Protein AF-T0ZNF2-F1 (afdb_monomer)

Radius of gyration: 26.42 Å; Cα contacts (8 Å, |Δi|>4): 71; chains: 1; bounding box: 61×26×72 Å

Secondary structure (DSSP, 8-state):
-HHHHHHHHHHHHHHHHHHHHIIIIIHHHHHHHHHHTT----HHHHHHHHHHHHHHHHHHHHHHHHHHHHHHHHHHHHSHHHHHHHHHHHHHSTTHHHHHHHHHHHHHHHHHHHHHHTT--HHHHHHHHHHT---HHHHHHHHHHHHHT-

InterPro domains:
  IPR003004 GspF/PilC family [PTHR30012] (2-150)
  IPR042094 Type II secretion system GspF domain superfamily [G3DSA:1.20.81.30] (91-150)

Solvent-accessible surface area (backbone atoms only — not comparable to full-atom values): 8140 Å² total; per-residue (Å²): 113,73,74,72,50,48,58,58,50,53,51,52,52,51,51,53,51,53,53,49,51,39,58,73,58,49,49,54,55,57,49,52,60,44,60,75,66,74,51,78,72,53,71,67,58,53,50,51,53,50,51,53,50,47,46,68,76,38,36,67,59,51,51,50,49,50,51,51,50,51,51,52,48,54,56,47,51,66,38,68,70,50,35,47,53,50,53,53,51,44,57,67,37,82,65,58,15,52,52,54,49,51,55,35,51,50,50,24,52,53,47,29,53,52,33,52,70,68,73,40,56,65,69,57,21,46,45,60,18,22,69,71,28,81,48,57,70,60,20,53,52,42,45,54,54,49,64,72,75,111

Mean predicted aligned error: 14.47 Å

Organism: NCBI:txid410659

Structure (mmCIF, N/CA/C/O backbone):
data_AF-T0ZNF2-F1
#
_entry.id   AF-T0ZNF2-F1
#
loop_
_atom_site.group_PDB
_atom_site.id
_atom_site.type_symbol
_atom_site.label_atom_id
_atom_site.label_alt_id
_atom_site.label_comp_id
_atom_site.label_asym_id
_atom_site.label_entity_id
_atom_site.label_seq_id
_atom_site.pdbx_PDB_ins_code
_atom_site.Cartn_x
_atom_site.Cartn_y
_atom_site.Cartn_z
_atom_site.occupancy
_atom_site.B_iso_or_equiv
_atom_site.auth_seq_id
_atom_site.auth_comp_id
_atom_site.auth_asym_id
_atom_site.auth_atom_id
_atom_site.pdbx_PDB_model_num
ATOM 1 N N . VAL A 1 1 ? 16.736 -1.030 15.440 1.00 55.75 1 VAL A N 1
ATOM 2 C CA . VAL A 1 1 ? 16.056 -0.750 14.146 1.00 55.75 1 VAL A CA 1
ATOM 3 C C . VAL A 1 1 ? 17.043 -0.307 13.065 1.00 55.75 1 VAL A C 1
ATOM 5 O O . VAL A 1 1 ? 17.055 -0.932 12.016 1.00 55.75 1 VAL A O 1
ATOM 8 N N . LEU A 1 2 ? 17.926 0.671 13.318 1.00 56.38 2 LEU A N 1
ATOM 9 C CA . LEU A 1 2 ? 18.949 1.116 12.347 1.00 56.38 2 LEU A CA 1
ATOM 10 C C . LEU A 1 2 ? 19.894 -0.008 11.864 1.00 56.38 2 LEU A C 1
ATOM 12 O O . LEU A 1 2 ? 20.144 -0.118 10.669 1.00 56.38 2 LEU A O 1
ATOM 16 N N . ALA A 1 3 ? 20.327 -0.914 12.751 1.00 60.25 3 ALA A N 1
ATOM 17 C CA . ALA A 1 3 ? 21.178 -2.053 12.375 1.00 60.25 3 ALA A CA 1
ATOM 18 C C . ALA A 1 3 ? 20.495 -3.072 11.433 1.00 60.25 3 ALA A C 1
ATOM 20 O O . ALA A 1 3 ? 21.166 -3.700 10.622 1.00 60.25 3 ALA A O 1
ATOM 21 N N . ALA A 1 4 ? 19.161 -3.201 11.483 1.00 69.19 4 ALA A N 1
ATOM 22 C CA . ALA A 1 4 ? 18.406 -4.109 10.609 1.00 69.19 4 ALA A CA 1
ATOM 23 C C . ALA A 1 4 ? 18.248 -3.564 9.177 1.00 69.19 4 ALA A C 1
ATOM 25 O O . ALA A 1 4 ? 18.013 -4.332 8.251 1.00 69.19 4 ALA A O 1
ATOM 26 N N . ILE A 1 5 ? 18.383 -2.246 8.996 1.00 80.31 5 ILE A N 1
ATOM 27 C CA . ILE A 1 5 ? 18.300 -1.570 7.693 1.00 80.31 5 ILE A CA 1
ATOM 28 C C . ILE A 1 5 ? 19.681 -1.503 7.015 1.00 80.31 5 ILE A C 1
ATOM 30 O O . ILE A 1 5 ? 19.766 -1.461 5.789 1.00 80.31 5 ILE A O 1
ATOM 34 N N . LEU A 1 6 ? 20.766 -1.569 7.794 1.00 81.69 6 LEU A N 1
ATOM 35 C CA . LEU A 1 6 ? 22.139 -1.509 7.292 1.00 81.69 6 LEU A CA 1
ATOM 36 C C . LEU A 1 6 ? 22.448 -2.638 6.291 1.00 81.69 6 LEU A C 1
ATOM 38 O O . LEU A 1 6 ? 22.933 -2.366 5.197 1.00 81.69 6 LEU A O 1
ATOM 42 N N . TYR A 1 7 ? 22.118 -3.889 6.635 1.00 82.38 7 TYR A N 1
ATOM 43 C CA . TYR A 1 7 ? 22.381 -5.049 5.773 1.00 82.38 7 TYR A CA 1
ATOM 44 C C . TYR A 1 7 ? 21.620 -4.977 4.429 1.00 82.38 7 TYR A C 1
ATOM 46 O O . TYR A 1 7 ? 22.268 -5.085 3.386 1.00 82.38 7 TYR A O 1
ATOM 54 N N . PRO A 1 8 ? 20.299 -4.692 4.399 1.00 84.38 8 PRO A N 1
ATOM 55 C CA . PRO A 1 8 ? 19.576 -4.443 3.153 1.00 84.38 8 PRO A CA 1
ATOM 56 C C . PRO A 1 8 ? 20.158 -3.308 2.307 1.00 84.38 8 PRO A C 1
ATOM 58 O O . PRO A 1 8 ? 20.276 -3.468 1.095 1.00 84.38 8 PRO A O 1
ATOM 61 N N . ILE A 1 9 ? 20.532 -2.171 2.907 1.00 86.81 9 ILE A N 1
ATOM 62 C CA . ILE A 1 9 ? 21.063 -1.024 2.154 1.00 86.81 9 ILE A CA 1
ATOM 63 C C . ILE A 1 9 ? 22.399 -1.376 1.508 1.00 86.81 9 ILE A C 1
ATOM 65 O O . ILE A 1 9 ? 22.557 -1.177 0.306 1.00 86.81 9 ILE A O 1
ATOM 69 N N . VAL A 1 10 ? 23.338 -1.933 2.276 1.00 88.62 10 VAL A N 1
ATOM 70 C CA . VAL A 1 10 ? 24.664 -2.298 1.758 1.00 88.62 10 VAL A CA 1
ATOM 71 C C . VAL A 1 10 ? 24.531 -3.324 0.637 1.00 88.62 10 VAL A C 1
ATOM 73 O O . VAL A 1 10 ? 25.108 -3.129 -0.429 1.00 88.62 10 VAL A O 1
ATOM 76 N N . LEU A 1 11 ? 23.711 -4.362 0.823 1.00 92.38 11 LEU A N 1
ATOM 77 C CA . LEU A 1 11 ? 23.472 -5.380 -0.201 1.00 92.38 11 LEU A CA 1
ATOM 78 C C . LEU A 1 11 ? 22.846 -4.782 -1.472 1.00 92.38 11 LEU A C 1
ATOM 80 O O . LEU A 1 11 ? 23.282 -5.089 -2.580 1.00 92.38 11 LEU A O 1
ATOM 84 N N . THR A 1 12 ? 21.851 -3.903 -1.319 1.00 83.62 12 THR A N 1
ATOM 85 C CA . THR A 1 12 ? 21.160 -3.262 -2.449 1.00 83.62 12 THR A CA 1
ATOM 86 C C . THR A 1 12 ? 22.110 -2.365 -3.236 1.00 83.62 12 THR A C 1
ATOM 88 O O . THR A 1 12 ? 22.144 -2.440 -4.463 1.00 83.62 12 THR A O 1
ATOM 91 N N . VAL A 1 13 ? 22.918 -1.558 -2.543 1.00 90.81 13 VAL A N 1
ATOM 92 C CA . VAL A 1 13 ? 23.933 -0.694 -3.160 1.00 90.81 13 VAL A CA 1
ATOM 93 C C . VAL A 1 13 ? 24.984 -1.534 -3.883 1.00 90.81 13 VAL A C 1
ATOM 95 O O . VAL A 1 13 ? 25.294 -1.257 -5.040 1.00 90.81 13 VAL A O 1
ATOM 98 N N . MET A 1 14 ? 25.478 -2.602 -3.252 1.00 93.31 14 MET A N 1
ATOM 99 C CA . MET A 1 14 ? 26.469 -3.497 -3.852 1.00 93.31 14 MET A CA 1
ATOM 100 C C . MET A 1 14 ? 25.925 -4.169 -5.119 1.00 93.31 14 MET A C 1
ATOM 102 O O . MET A 1 14 ? 26.600 -4.210 -6.146 1.00 93.31 14 MET A O 1
ATOM 106 N N . CYS A 1 15 ? 24.674 -4.636 -5.078 1.00 90.06 15 CYS A N 1
ATOM 107 C CA . CYS A 1 15 ? 23.994 -5.214 -6.231 1.00 90.06 15 CYS A CA 1
ATOM 108 C C . CYS A 1 15 ? 23.861 -4.192 -7.370 1.00 90.06 15 CYS A C 1
ATOM 110 O O . CYS A 1 15 ? 24.185 -4.501 -8.516 1.00 90.06 15 CYS A O 1
ATOM 112 N N . PHE A 1 16 ? 23.478 -2.951 -7.056 1.00 88.62 16 PHE A N 1
ATOM 113 C CA . PHE A 1 16 ? 23.378 -1.872 -8.040 1.00 88.62 16 PHE A CA 1
ATOM 114 C C . PHE A 1 16 ? 24.721 -1.569 -8.719 1.00 88.62 16 PHE A C 1
ATOM 116 O O . PHE A 1 16 ? 24.777 -1.409 -9.941 1.00 88.62 16 PHE A O 1
ATOM 123 N N . ILE A 1 17 ? 25.812 -1.529 -7.950 1.00 90.88 17 ILE A N 1
ATOM 124 C CA . ILE A 1 17 ? 27.169 -1.308 -8.471 1.00 90.88 17 ILE A CA 1
ATOM 125 C C . ILE A 1 17 ? 27.582 -2.452 -9.401 1.00 90.88 17 ILE A C 1
ATOM 127 O O . ILE A 1 17 ? 28.017 -2.204 -10.522 1.00 90.88 17 ILE A O 1
ATOM 131 N N . ILE A 1 18 ? 27.402 -3.705 -8.979 1.00 92.75 18 ILE A N 1
ATOM 132 C CA . ILE A 1 18 ? 27.807 -4.870 -9.776 1.00 92.75 18 ILE A CA 1
ATOM 133 C C . ILE A 1 18 ? 27.009 -4.936 -11.083 1.00 92.75 18 ILE A C 1
ATOM 135 O O . ILE A 1 18 ? 27.592 -5.094 -12.153 1.00 92.75 18 ILE A O 1
ATOM 139 N N . VAL A 1 19 ? 25.685 -4.770 -11.020 1.00 85.88 19 VAL A N 1
ATOM 140 C CA . VAL A 1 19 ? 24.812 -4.824 -12.204 1.00 85.88 19 VAL A CA 1
ATOM 141 C C . VAL A 1 19 ? 25.127 -3.688 -13.176 1.00 85.88 19 VAL A C 1
ATOM 143 O O . VAL A 1 19 ? 25.218 -3.921 -14.384 1.00 85.88 19 VAL A O 1
ATOM 146 N N . SER A 1 20 ? 25.332 -2.468 -12.670 1.00 82.06 20 SER A N 1
ATOM 147 C CA . SER A 1 20 ? 25.688 -1.324 -13.516 1.00 82.06 20 SER A CA 1
ATOM 148 C C . SER A 1 20 ? 27.061 -1.499 -14.169 1.00 82.06 20 SER A C 1
ATOM 150 O O . SER A 1 20 ? 27.173 -1.305 -15.378 1.00 82.06 20 SER A O 1
ATOM 152 N N . ALA A 1 21 ? 28.076 -1.961 -13.432 1.00 87.38 21 ALA A N 1
ATOM 153 C CA . ALA A 1 21 ? 29.392 -2.275 -13.990 1.00 87.38 21 ALA A CA 1
ATOM 154 C C . ALA A 1 21 ? 29.309 -3.349 -15.089 1.00 87.38 21 ALA A C 1
ATOM 156 O O . ALA A 1 21 ? 29.937 -3.226 -16.144 1.00 87.38 21 ALA A O 1
ATOM 157 N N . LEU A 1 22 ? 28.479 -4.375 -14.884 1.00 86.19 22 LEU A N 1
ATOM 158 C CA . LEU A 1 22 ? 28.263 -5.442 -15.858 1.00 86.19 22 LEU A CA 1
ATOM 159 C C . LEU A 1 22 ? 27.597 -4.900 -17.134 1.00 86.19 22 LEU A C 1
ATOM 161 O O . LEU A 1 22 ? 28.058 -5.189 -18.238 1.00 86.19 22 LEU A O 1
ATOM 165 N N . MET A 1 23 ? 26.582 -4.040 -17.010 1.00 79.19 23 MET A N 1
ATOM 166 C CA . MET A 1 23 ? 25.952 -3.402 -18.173 1.00 79.19 23 MET A CA 1
ATOM 167 C C . MET A 1 23 ? 26.878 -2.438 -18.921 1.00 79.19 23 MET A C 1
ATOM 169 O O . MET A 1 23 ? 26.850 -2.415 -20.148 1.00 79.19 23 MET A O 1
ATOM 173 N N . VAL A 1 24 ? 27.680 -1.638 -18.214 1.00 80.25 24 VAL A N 1
ATOM 174 C CA . VAL A 1 24 ? 28.504 -0.590 -18.840 1.00 80.25 24 VAL A CA 1
ATOM 175 C C . VAL A 1 24 ? 29.767 -1.161 -19.481 1.00 80.25 24 VAL A C 1
ATOM 177 O O . VAL A 1 24 ? 30.193 -0.651 -20.513 1.00 80.25 24 VAL A O 1
ATOM 180 N N . TRP A 1 25 ? 30.367 -2.214 -18.918 1.00 80.50 25 TRP A N 1
ATOM 181 C CA . TRP A 1 25 ? 31.650 -2.738 -19.407 1.00 80.50 25 TRP A CA 1
ATOM 182 C C . TRP A 1 25 ? 31.594 -4.147 -19.987 1.00 80.50 25 TRP A C 1
ATOM 184 O O . TRP A 1 25 ? 32.333 -4.434 -20.928 1.00 80.50 25 TRP A O 1
ATOM 194 N N . VAL A 1 26 ? 30.758 -5.041 -19.453 1.00 78.69 26 VAL A N 1
ATOM 195 C CA . VAL A 1 26 ? 30.763 -6.460 -19.856 1.00 78.69 26 VAL A CA 1
ATOM 196 C C . VAL A 1 26 ? 29.840 -6.696 -21.047 1.00 78.69 26 VAL A C 1
ATOM 198 O O . VAL A 1 26 ? 30.264 -7.266 -22.050 1.00 78.69 26 VAL A O 1
ATOM 201 N N . VAL A 1 27 ? 28.605 -6.197 -20.984 1.00 79.06 27 VAL A N 1
ATOM 202 C CA . VAL A 1 27 ? 27.630 -6.306 -22.080 1.00 79.06 27 VAL A CA 1
ATOM 203 C C . VAL A 1 27 ? 28.162 -5.769 -23.422 1.00 79.06 27 VAL A C 1
ATOM 205 O O . VAL A 1 27 ? 28.047 -6.500 -24.407 1.00 79.06 27 VAL A O 1
ATOM 208 N N . PRO A 1 28 ? 28.788 -4.576 -23.526 1.00 75.81 28 PRO A N 1
ATOM 209 C CA . PRO A 1 28 ? 29.278 -4.088 -24.818 1.00 75.81 28 PRO A CA 1
ATOM 210 C C . PRO A 1 28 ? 30.409 -4.940 -25.399 1.00 75.81 28 PRO A C 1
ATOM 212 O O . PRO A 1 28 ? 30.477 -5.098 -26.613 1.00 75.81 28 PRO A O 1
ATOM 215 N N . LYS A 1 29 ? 31.262 -5.543 -24.560 1.00 74.75 29 LYS A N 1
ATOM 216 C CA . LYS A 1 29 ? 32.311 -6.462 -25.031 1.00 74.75 29 LYS A CA 1
ATOM 217 C C . LYS A 1 29 ? 31.710 -7.713 -25.659 1.00 74.75 29 LYS A C 1
ATOM 219 O O . LYS A 1 29 ? 32.156 -8.140 -26.717 1.00 74.75 29 LYS A O 1
ATOM 224 N N . VAL A 1 30 ? 30.671 -8.266 -25.033 1.00 68.62 30 VAL A N 1
ATOM 225 C CA . VAL A 1 30 ? 29.936 -9.413 -25.578 1.00 68.62 30 VAL A CA 1
ATOM 226 C C . VAL A 1 30 ? 29.288 -9.035 -26.911 1.00 68.62 30 VAL A C 1
ATOM 228 O O . VAL A 1 30 ? 29.460 -9.749 -27.893 1.00 68.62 30 VAL A O 1
ATOM 231 N N . VAL A 1 31 ? 28.615 -7.882 -26.982 1.00 66.56 31 VAL A N 1
ATOM 232 C CA . VAL A 1 31 ? 27.989 -7.390 -28.222 1.00 66.56 31 VAL A CA 1
ATOM 233 C C . VAL A 1 31 ? 29.020 -7.167 -29.338 1.00 66.56 31 VAL A C 1
ATOM 235 O O . VAL A 1 31 ? 28.777 -7.602 -30.460 1.00 66.56 31 VAL A O 1
ATOM 238 N N . GLY A 1 32 ? 30.192 -6.595 -29.039 1.00 66.88 32 GLY A N 1
ATOM 239 C CA . GLY A 1 32 ? 31.257 -6.368 -30.026 1.00 66.88 32 GLY A CA 1
ATOM 240 C C . GLY A 1 32 ? 31.818 -7.656 -30.645 1.00 66.88 32 GLY A C 1
ATOM 241 O O . GLY A 1 32 ? 32.106 -7.692 -31.840 1.00 66.88 32 GLY A O 1
ATOM 242 N N . VAL A 1 33 ? 31.897 -8.748 -29.874 1.00 66.69 33 VAL A N 1
ATOM 243 C CA . VAL A 1 33 ? 32.285 -10.076 -30.395 1.00 66.69 33 VAL A CA 1
ATOM 244 C C . VAL A 1 33 ? 31.207 -10.655 -31.320 1.00 66.69 33 VAL A C 1
ATOM 246 O O . VAL A 1 33 ? 31.526 -11.327 -32.304 1.00 66.69 33 VAL A O 1
ATOM 249 N N . PHE A 1 34 ? 29.929 -10.378 -31.049 1.00 60.38 34 PHE A N 1
ATOM 250 C CA . PHE A 1 34 ? 28.831 -10.787 -31.927 1.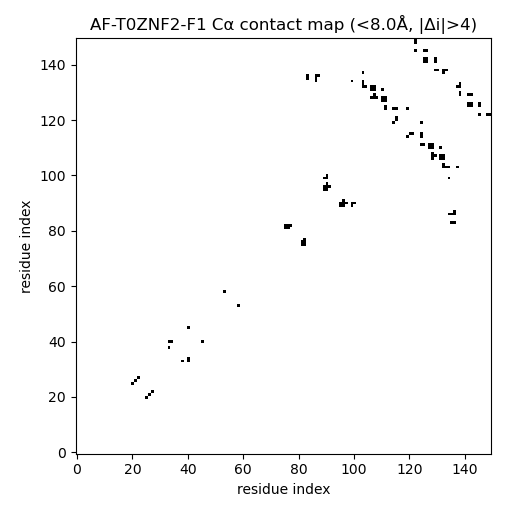00 60.38 34 PHE A CA 1
ATOM 251 C C . PHE A 1 34 ? 28.760 -9.952 -33.217 1.00 60.38 34 PHE A C 1
ATOM 253 O O . PHE A 1 34 ? 28.472 -10.514 -34.273 1.00 60.38 34 PHE A O 1
ATOM 260 N N . GLU A 1 35 ? 29.078 -8.654 -33.171 1.00 62.31 35 GLU A N 1
ATOM 261 C CA . GLU A 1 35 ? 29.131 -7.787 -34.362 1.00 62.31 35 GLU A CA 1
ATOM 262 C C . GLU A 1 35 ? 30.301 -8.134 -35.299 1.00 62.31 35 GLU A C 1
ATOM 264 O O . GLU A 1 35 ? 30.121 -8.171 -36.519 1.00 62.31 35 GLU A O 1
ATOM 269 N N . ALA A 1 36 ? 31.472 -8.480 -34.750 1.00 59.19 36 ALA A N 1
ATOM 270 C CA . ALA A 1 36 ? 32.658 -8.852 -35.530 1.00 59.19 36 ALA A CA 1
ATOM 271 C C . ALA A 1 36 ? 32.475 -10.130 -36.379 1.00 59.19 36 ALA A C 1
ATOM 273 O O . ALA A 1 36 ? 33.138 -10.293 -37.402 1.00 59.19 36 ALA A O 1
ATOM 274 N N . ASN A 1 37 ? 31.548 -11.019 -36.002 1.00 57.16 37 ASN A N 1
ATOM 275 C CA . ASN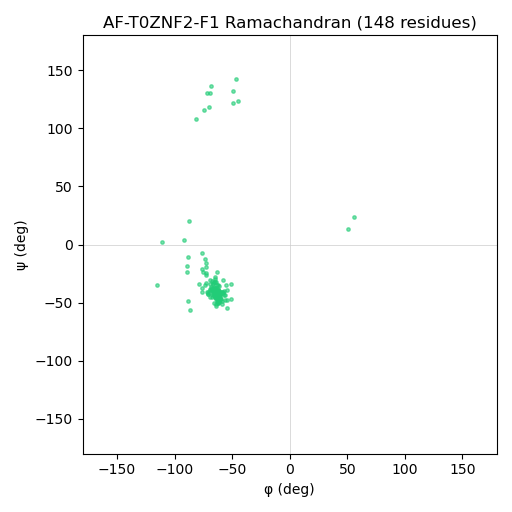 A 1 37 ? 31.315 -12.304 -36.672 1.00 57.16 37 ASN A CA 1
ATOM 276 C C . ASN A 1 37 ? 30.247 -12.268 -37.788 1.00 57.16 37 ASN A C 1
ATOM 278 O O . ASN A 1 37 ? 29.917 -13.319 -38.334 1.00 57.16 37 ASN A O 1
ATOM 282 N N . LYS A 1 38 ? 29.666 -11.101 -38.132 1.00 54.09 38 LYS A N 1
ATOM 283 C CA . LYS A 1 38 ? 28.563 -10.952 -39.122 1.00 54.09 38 LYS A CA 1
ATOM 284 C C . LYS A 1 38 ? 27.356 -11.891 -38.909 1.00 54.09 38 LYS A C 1
ATOM 286 O O . LYS A 1 38 ? 26.484 -11.993 -39.774 1.00 54.09 38 LYS A O 1
ATOM 291 N N . ALA A 1 39 ? 27.253 -12.548 -37.756 1.00 56.62 39 ALA A N 1
ATOM 292 C CA . ALA A 1 39 ? 26.058 -13.269 -37.361 1.00 56.62 39 ALA A CA 1
ATOM 293 C C . ALA A 1 39 ? 24.990 -12.229 -37.007 1.00 56.62 39 ALA A C 1
ATOM 295 O O . ALA A 1 39 ? 25.256 -11.283 -36.266 1.00 56.62 39 ALA A O 1
ATOM 296 N N . ARG A 1 40 ? 23.779 -12.371 -37.563 1.00 53.97 40 ARG A N 1
ATOM 297 C CA . ARG A 1 40 ? 22.641 -11.505 -37.216 1.00 53.97 40 ARG A CA 1
ATOM 298 C C . ARG A 1 40 ? 22.543 -11.444 -35.693 1.00 53.97 40 ARG A C 1
ATOM 300 O O . ARG A 1 40 ? 22.406 -12.494 -35.068 1.00 53.97 40 ARG A O 1
ATOM 307 N N . LEU A 1 41 ? 22.618 -10.238 -35.120 1.00 57.22 41 LEU A N 1
ATOM 308 C CA . LEU A 1 41 ? 22.419 -10.037 -33.684 1.00 57.22 41 LEU A CA 1
ATOM 309 C C . LEU A 1 41 ? 21.183 -10.841 -33.243 1.00 57.22 41 LEU A C 1
ATOM 311 O O . LEU A 1 41 ? 20.120 -10.660 -33.855 1.00 57.22 41 LEU A O 1
ATOM 315 N N . PRO A 1 42 ? 21.318 -11.745 -32.250 1.00 65.38 42 PRO A N 1
ATOM 316 C CA . PRO A 1 42 ? 20.209 -12.539 -31.744 1.00 65.38 42 PRO A CA 1
ATOM 317 C C . PRO A 1 42 ? 18.989 -11.656 -31.484 1.00 65.38 42 PRO A C 1
ATOM 319 O O . PRO A 1 42 ? 19.109 -10.525 -31.018 1.00 65.38 42 PRO A O 1
ATOM 322 N N . LEU A 1 43 ? 17.792 -12.163 -31.770 1.00 67.56 43 LEU A N 1
ATOM 323 C CA . LEU A 1 43 ? 16.542 -11.395 -31.673 1.00 67.56 43 LEU A CA 1
ATOM 324 C C . LEU A 1 43 ? 16.403 -10.685 -30.306 1.00 67.56 43 LEU A C 1
ATOM 326 O O . LEU A 1 43 ? 15.962 -9.541 -30.226 1.00 67.56 43 LEU A O 1
ATOM 330 N N . ILE A 1 44 ? 16.909 -11.330 -29.252 1.00 69.75 44 ILE A N 1
ATOM 331 C CA . ILE A 1 44 ? 16.964 -10.832 -27.875 1.00 69.75 44 ILE A CA 1
ATOM 332 C C . ILE A 1 44 ? 17.844 -9.573 -27.727 1.00 69.75 44 ILE A C 1
ATOM 334 O O . ILE A 1 44 ? 17.419 -8.629 -27.063 1.00 69.75 44 ILE A O 1
ATOM 338 N N . THR A 1 45 ? 19.025 -9.488 -28.356 1.00 70.50 45 THR A N 1
ATOM 339 C CA . THR A 1 45 ? 19.887 -8.287 -28.271 1.00 70.50 45 THR A CA 1
ATOM 340 C C . THR A 1 45 ? 19.330 -7.119 -29.079 1.00 70.50 45 THR A C 1
ATOM 342 O O . THR A 1 45 ? 19.435 -5.976 -28.638 1.00 70.50 45 THR A O 1
ATOM 345 N N . ARG A 1 46 ? 18.655 -7.375 -30.208 1.00 68.75 46 ARG A N 1
ATOM 346 C CA . ARG A 1 46 ? 17.960 -6.319 -30.966 1.00 68.75 46 ARG A CA 1
ATOM 347 C C . ARG A 1 46 ? 16.769 -5.749 -30.190 1.00 68.75 46 ARG A C 1
ATOM 349 O O . ARG A 1 46 ? 16.582 -4.534 -30.182 1.00 68.75 46 ARG A O 1
ATOM 356 N N . ILE A 1 47 ? 16.007 -6.605 -29.503 1.00 73.56 47 ILE A N 1
ATOM 357 C CA . ILE A 1 47 ? 14.948 -6.160 -28.588 1.00 73.56 47 ILE A CA 1
ATOM 358 C C . ILE A 1 47 ? 15.552 -5.320 -27.460 1.00 73.56 47 ILE A C 1
ATOM 360 O O . ILE A 1 47 ? 15.042 -4.236 -27.210 1.00 73.56 47 ILE A O 1
ATOM 364 N N . LEU A 1 48 ? 16.653 -5.765 -26.839 1.00 72.88 48 LEU A N 1
ATOM 365 C CA . LEU A 1 48 ? 17.312 -5.065 -25.728 1.00 72.88 48 LEU A CA 1
ATOM 366 C C . LEU A 1 48 ? 17.808 -3.658 -26.109 1.00 72.88 48 LEU A C 1
ATOM 368 O O . LEU A 1 48 ? 17.620 -2.703 -25.357 1.00 72.88 48 LEU A O 1
ATOM 372 N N . ILE A 1 49 ? 18.421 -3.510 -27.286 1.00 71.62 49 ILE A N 1
ATOM 373 C CA . ILE A 1 49 ? 18.862 -2.202 -27.797 1.00 71.62 49 ILE A CA 1
ATOM 374 C C . ILE A 1 49 ? 17.644 -1.326 -28.124 1.00 71.62 49 ILE A C 1
ATOM 376 O O . ILE A 1 49 ? 17.639 -0.139 -27.799 1.00 71.62 49 ILE A O 1
ATOM 380 N N . GLY A 1 50 ? 16.581 -1.915 -28.686 1.00 71.94 50 GLY A N 1
ATOM 381 C CA . GLY A 1 50 ? 15.309 -1.234 -28.929 1.00 71.94 50 GLY A CA 1
ATOM 382 C C . GLY A 1 50 ? 14.658 -0.706 -27.646 1.00 71.94 50 GLY A C 1
ATOM 383 O O . GLY A 1 50 ? 14.285 0.466 -27.585 1.00 71.94 50 GLY A O 1
ATOM 384 N N . THR A 1 51 ? 14.584 -1.516 -26.585 1.00 71.12 51 THR A N 1
ATOM 385 C CA . THR A 1 51 ? 14.071 -1.077 -25.278 1.00 71.12 51 THR A CA 1
ATOM 386 C C . THR A 1 51 ? 14.994 -0.072 -24.607 1.00 71.12 51 THR A C 1
ATOM 388 O O . THR A 1 51 ? 14.493 0.877 -24.011 1.00 71.12 51 THR A O 1
ATOM 391 N N . SER A 1 52 ? 16.318 -0.201 -24.735 1.00 66.50 52 SER A N 1
ATOM 392 C CA . SER A 1 52 ? 17.256 0.802 -24.216 1.00 66.50 52 SER A CA 1
ATOM 393 C C . SER A 1 52 ? 17.119 2.151 -24.932 1.00 66.50 52 SER A C 1
ATOM 395 O O . SER A 1 52 ? 17.229 3.194 -24.286 1.00 66.50 52 SER A O 1
ATOM 397 N N . GLY A 1 53 ? 16.875 2.151 -26.246 1.00 70.06 53 GLY A N 1
ATOM 398 C CA . GLY A 1 53 ? 16.586 3.358 -27.022 1.00 70.06 53 GLY A CA 1
ATOM 399 C C . GLY A 1 53 ? 15.252 3.987 -26.621 1.00 70.06 53 GLY A C 1
ATOM 400 O O . GLY A 1 53 ? 15.185 5.192 -26.383 1.00 70.06 53 GLY A O 1
ATOM 401 N N . PHE A 1 54 ? 14.215 3.163 -26.441 1.00 70.38 54 PHE A N 1
ATOM 402 C CA . PHE A 1 54 ? 12.906 3.602 -25.956 1.00 70.38 54 PHE A CA 1
ATOM 403 C C . PHE A 1 54 ? 12.981 4.190 -24.539 1.00 70.38 54 PHE A C 1
ATOM 405 O O . PHE A 1 54 ? 12.437 5.262 -24.295 1.00 70.38 54 PHE A O 1
ATOM 412 N N . LEU A 1 55 ? 13.712 3.556 -23.617 1.00 69.06 55 LEU A N 1
ATOM 413 C CA . LEU A 1 55 ? 13.926 4.080 -22.264 1.00 69.06 55 LEU A CA 1
ATOM 414 C C . LEU A 1 55 ? 14.752 5.370 -22.254 1.00 69.06 55 LEU A C 1
ATOM 416 O O . LEU A 1 55 ? 14.505 6.225 -21.413 1.00 69.06 55 LEU A O 1
ATOM 420 N N . ARG A 1 56 ? 15.716 5.554 -23.164 1.00 69.25 56 ARG A N 1
ATOM 421 C CA . ARG A 1 56 ? 16.449 6.828 -23.266 1.00 69.25 56 ARG A CA 1
ATOM 422 C C . ARG A 1 56 ? 15.586 7.951 -23.837 1.00 69.25 56 ARG A C 1
ATOM 424 O O . ARG A 1 56 ? 15.630 9.057 -23.312 1.00 69.25 56 ARG A O 1
ATOM 431 N N . ALA A 1 57 ? 14.795 7.672 -24.872 1.00 71.69 57 ALA A N 1
ATOM 432 C CA . ALA A 1 57 ? 13.957 8.677 -25.527 1.00 71.69 57 ALA A CA 1
ATOM 433 C C . ALA A 1 57 ? 12.701 9.031 -24.709 1.00 71.69 57 ALA A C 1
ATOM 435 O O . ALA A 1 57 ? 12.338 10.199 -24.585 1.00 71.69 57 ALA A O 1
ATOM 436 N N . TYR A 1 58 ? 12.054 8.029 -24.112 1.00 75.00 58 TYR A N 1
ATOM 437 C CA . TYR A 1 58 ? 10.787 8.175 -23.394 1.00 75.00 58 TYR A CA 1
ATOM 438 C C . TYR A 1 58 ? 10.917 7.977 -21.888 1.00 75.00 58 TYR A C 1
ATOM 440 O O . TYR A 1 58 ? 9.911 8.058 -21.198 1.00 75.00 58 TYR A O 1
ATOM 448 N N . GLY A 1 59 ? 12.111 7.749 -21.335 1.00 73.62 59 GLY A N 1
ATOM 449 C CA . GLY A 1 59 ? 12.289 7.521 -19.896 1.00 73.62 59 GLY A CA 1
ATOM 450 C C . GLY A 1 59 ? 11.745 8.665 -19.048 1.00 73.62 59 GLY A C 1
ATOM 451 O O . GLY A 1 59 ? 11.015 8.425 -18.092 1.00 73.62 59 GLY A O 1
ATOM 452 N N . ILE A 1 60 ? 12.009 9.910 -19.454 1.00 77.31 60 ILE A N 1
ATOM 453 C CA . ILE A 1 60 ? 11.469 11.105 -18.789 1.00 77.31 60 ILE A CA 1
ATOM 454 C C . ILE A 1 60 ? 9.941 11.154 -18.914 1.00 77.31 60 ILE A C 1
ATOM 456 O O . ILE A 1 60 ? 9.260 11.387 -17.921 1.00 77.31 60 ILE A O 1
ATOM 460 N N . TRP A 1 61 ? 9.391 10.867 -20.096 1.00 78.62 61 TRP A N 1
ATOM 461 C CA . TRP A 1 61 ? 7.944 10.827 -20.330 1.00 78.62 61 TRP A CA 1
ATOM 462 C C . TRP A 1 61 ? 7.248 9.699 -19.564 1.00 78.62 61 TRP A C 1
ATOM 464 O O . TRP A 1 61 ? 6.150 9.894 -19.054 1.00 78.62 61 TRP A O 1
ATOM 474 N N . LEU A 1 62 ? 7.890 8.541 -19.427 1.00 78.00 62 LEU A N 1
ATOM 475 C CA . LEU A 1 62 ? 7.390 7.387 -18.690 1.00 78.00 62 LEU A CA 1
ATOM 476 C C . LEU A 1 62 ? 7.418 7.655 -17.184 1.00 78.00 62 LEU A C 1
ATOM 478 O O . LEU A 1 62 ? 6.436 7.384 -16.498 1.00 78.00 62 LEU A O 1
ATOM 482 N N . VAL A 1 63 ? 8.492 8.266 -16.677 1.00 79.00 63 VAL A N 1
ATOM 483 C CA . VAL A 1 63 ? 8.562 8.743 -15.290 1.00 79.00 63 VAL A CA 1
ATOM 484 C C . VAL A 1 63 ? 7.487 9.802 -15.036 1.00 79.00 63 VAL A C 1
ATOM 486 O O . VAL A 1 63 ? 6.757 9.699 -14.051 1.00 79.00 63 VAL A O 1
ATOM 489 N N . LEU A 1 64 ? 7.318 10.772 -15.939 1.00 82.31 64 LEU A N 1
ATOM 490 C CA . LEU A 1 64 ? 6.283 11.802 -15.830 1.00 82.31 64 LEU A CA 1
ATOM 491 C C . LEU A 1 64 ? 4.874 11.187 -15.848 1.00 82.31 64 LEU A C 1
ATOM 493 O O . LEU A 1 64 ? 4.041 11.540 -15.016 1.00 82.31 64 LEU A O 1
ATOM 497 N N . ALA A 1 65 ? 4.618 10.221 -16.733 1.00 84.06 65 ALA A N 1
ATOM 498 C CA . ALA A 1 65 ? 3.348 9.506 -16.818 1.00 84.06 65 ALA A CA 1
ATOM 499 C C . ALA A 1 65 ? 3.056 8.700 -15.544 1.00 84.06 65 ALA A C 1
ATOM 501 O O . ALA A 1 65 ? 1.935 8.745 -15.039 1.00 84.06 65 ALA A O 1
ATOM 502 N N . VAL A 1 66 ? 4.059 8.023 -14.974 1.00 84.00 66 VAL A N 1
ATOM 503 C CA . VAL A 1 66 ? 3.927 7.321 -13.688 1.00 84.00 66 VAL A CA 1
ATOM 504 C C . VAL A 1 66 ? 3.637 8.308 -12.559 1.00 84.00 66 VAL A C 1
ATOM 506 O O . VAL A 1 66 ? 2.732 8.064 -11.763 1.00 84.00 66 VAL A O 1
ATOM 509 N N . ILE A 1 67 ? 4.336 9.444 -12.496 1.00 84.19 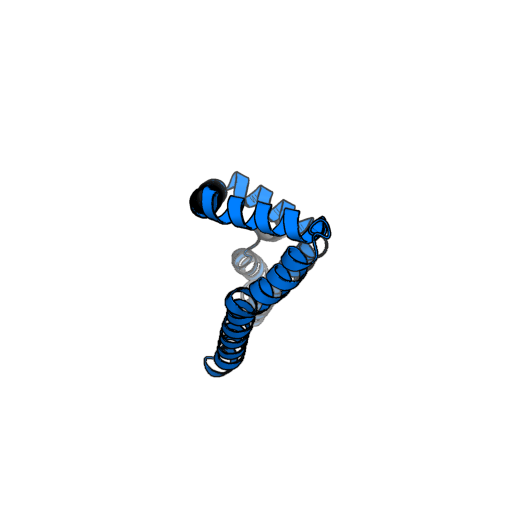67 ILE A N 1
ATOM 510 C CA . ILE A 1 67 ? 4.083 10.481 -11.484 1.00 84.19 67 ILE A CA 1
ATOM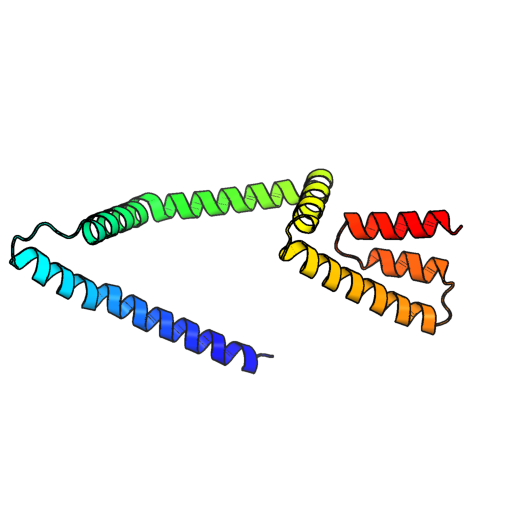 511 C C . ILE A 1 67 ? 2.651 11.014 -11.614 1.00 84.19 67 ILE A C 1
ATOM 513 O O . ILE A 1 67 ? 1.925 11.064 -10.620 1.00 84.19 67 ILE A O 1
ATOM 517 N N . ILE A 1 68 ? 2.213 11.353 -12.827 1.00 86.50 68 ILE A N 1
ATOM 518 C CA . ILE A 1 68 ? 0.855 11.837 -13.102 1.00 86.50 68 ILE A CA 1
ATOM 519 C C . ILE A 1 68 ? -0.180 10.780 -12.701 1.00 86.50 68 ILE A C 1
ATOM 521 O O . ILE A 1 68 ? -1.135 11.105 -11.992 1.00 86.50 68 ILE A O 1
ATOM 525 N N . ALA A 1 69 ? 0.032 9.514 -13.069 1.00 82.56 69 ALA A N 1
ATOM 526 C CA . ALA A 1 69 ? -0.840 8.407 -12.695 1.00 82.56 69 ALA A CA 1
ATOM 527 C C . ALA A 1 69 ? -0.922 8.237 -11.172 1.00 82.56 69 ALA A C 1
ATOM 529 O O . ALA A 1 69 ? -2.017 8.104 -10.632 1.00 82.56 69 ALA A O 1
ATOM 530 N N . VAL A 1 70 ? 0.204 8.319 -10.455 1.00 82.38 70 VAL A N 1
ATOM 531 C CA . VAL A 1 70 ? 0.238 8.241 -8.986 1.00 82.38 70 VAL A CA 1
ATOM 532 C C . VAL A 1 70 ? -0.471 9.436 -8.349 1.00 82.38 70 VAL A C 1
ATOM 534 O O . VAL A 1 70 ? -1.198 9.256 -7.372 1.00 82.38 70 VAL A O 1
ATOM 537 N N . VAL A 1 71 ? -0.314 10.651 -8.878 1.00 83.81 71 VAL A N 1
ATOM 538 C CA . VAL A 1 71 ? -0.993 11.852 -8.363 1.00 83.81 71 VAL A CA 1
ATOM 539 C C . VAL A 1 71 ? -2.501 11.774 -8.602 1.00 83.81 71 VAL A C 1
ATOM 541 O O . VAL A 1 71 ? -3.270 12.026 -7.674 1.00 83.81 71 VAL A O 1
ATOM 544 N N . LEU A 1 72 ? -2.938 11.380 -9.800 1.00 83.00 72 LEU A N 1
ATOM 545 C CA . LEU A 1 72 ? -4.349 11.143 -10.122 1.00 83.00 72 LEU A CA 1
ATOM 546 C C . LEU A 1 72 ? -4.938 10.035 -9.256 1.00 83.00 72 LEU A C 1
ATOM 548 O O . LEU A 1 72 ? -6.017 10.211 -8.694 1.00 83.00 72 LEU A O 1
ATOM 552 N N . TRP A 1 73 ? -4.208 8.934 -9.079 1.00 77.00 73 TRP A N 1
ATOM 553 C CA . TRP A 1 73 ? -4.592 7.840 -8.196 1.00 77.00 73 TRP A CA 1
ATOM 554 C C . TRP A 1 73 ? -4.756 8.334 -6.759 1.00 77.00 73 TRP A C 1
ATOM 556 O O . TRP A 1 73 ? -5.818 8.169 -6.167 1.00 77.00 73 TRP A O 1
ATOM 566 N N . ARG A 1 74 ? -3.762 9.043 -6.211 1.00 76.81 74 ARG A N 1
ATOM 567 C CA . ARG A 1 74 ? -3.830 9.631 -4.864 1.00 76.81 74 ARG A CA 1
ATOM 568 C C . ARG A 1 74 ? -4.982 10.620 -4.715 1.00 76.81 74 ARG A C 1
ATOM 570 O O . ARG A 1 74 ? -5.657 10.599 -3.689 1.00 76.81 74 ARG A O 1
ATOM 577 N N . ARG A 1 75 ? -5.238 11.464 -5.720 1.00 79.00 75 ARG A N 1
ATOM 578 C CA . ARG A 1 75 ? -6.392 12.377 -5.732 1.00 79.00 75 ARG A CA 1
ATOM 579 C C . ARG A 1 75 ? -7.705 11.605 -5.745 1.00 79.00 75 ARG A C 1
ATOM 581 O O . ARG A 1 75 ? -8.604 11.946 -4.989 1.00 79.00 75 ARG A O 1
ATOM 588 N N . ARG A 1 76 ? -7.799 10.530 -6.525 1.00 72.06 76 ARG A N 1
ATOM 589 C CA . ARG A 1 76 ? -8.987 9.675 -6.561 1.00 72.06 76 ARG A CA 1
ATOM 590 C C . ARG A 1 76 ? -9.183 8.922 -5.247 1.00 72.06 76 ARG A C 1
ATOM 592 O O . ARG A 1 76 ? -10.314 8.752 -4.831 1.00 72.06 76 ARG A O 1
ATOM 599 N N . LEU A 1 77 ? -8.113 8.568 -4.534 1.00 69.31 77 LEU A N 1
ATOM 600 C CA . LEU A 1 77 ? -8.188 7.977 -3.190 1.00 69.31 77 LEU A CA 1
ATOM 601 C C . LEU A 1 77 ? -8.561 8.975 -2.079 1.00 69.31 77 LEU A C 1
ATOM 603 O O . LEU A 1 77 ? -8.878 8.533 -0.972 1.00 69.31 77 LEU A O 1
ATOM 607 N N . ARG A 1 78 ? -8.544 10.292 -2.339 1.00 72.50 78 ARG A N 1
ATOM 608 C CA . ARG A 1 78 ? -9.107 11.288 -1.408 1.00 72.50 78 ARG A CA 1
ATOM 609 C C . ARG A 1 78 ? -10.632 11.267 -1.395 1.00 72.50 78 ARG A C 1
ATOM 611 O O . ARG A 1 78 ? -11.213 11.643 -0.384 1.00 72.50 78 ARG A O 1
ATOM 618 N N . ASP A 1 79 ? -11.264 10.811 -2.474 1.00 79.81 79 ASP A N 1
ATOM 619 C CA . ASP A 1 79 ? -12.710 10.636 -2.509 1.00 79.81 79 ASP A CA 1
ATOM 620 C C . ASP A 1 79 ? -13.106 9.446 -1.605 1.00 79.81 79 ASP A C 1
ATOM 622 O O . ASP A 1 79 ? -12.670 8.307 -1.846 1.00 79.81 79 ASP A O 1
ATOM 626 N N . PRO A 1 80 ? -13.915 9.670 -0.550 1.00 71.44 80 PRO A N 1
ATOM 627 C CA . PRO A 1 80 ? -14.334 8.615 0.367 1.00 71.44 80 PRO A CA 1
ATOM 628 C C . PRO A 1 80 ? -15.070 7.468 -0.343 1.00 71.44 80 PRO A C 1
ATOM 630 O O . PRO A 1 80 ? -14.936 6.314 0.076 1.00 71.44 80 PRO A O 1
ATOM 633 N N . GLY A 1 81 ? -15.785 7.735 -1.443 1.00 74.69 81 GLY A N 1
ATOM 634 C CA . GLY A 1 81 ? -16.468 6.705 -2.229 1.00 74.69 81 GLY A CA 1
ATOM 635 C C . GLY A 1 81 ? -15.492 5.789 -2.973 1.00 74.69 81 GLY A C 1
ATOM 636 O O . GLY A 1 81 ? -15.604 4.558 -2.922 1.00 74.69 81 GLY A O 1
ATOM 637 N N . ALA A 1 82 ? -14.480 6.374 -3.614 1.00 73.94 82 ALA A N 1
ATOM 638 C CA . ALA A 1 82 ? -13.435 5.631 -4.313 1.00 73.94 82 ALA A CA 1
ATOM 639 C C . ALA A 1 82 ? -12.539 4.848 -3.341 1.00 73.94 82 ALA A C 1
ATOM 641 O O . ALA A 1 82 ? -12.212 3.688 -3.602 1.00 73.94 82 ALA A O 1
ATOM 642 N N . ARG A 1 83 ? -12.215 5.426 -2.176 1.00 76.38 83 ARG A N 1
ATOM 643 C CA . ARG A 1 83 ? -11.452 4.745 -1.121 1.00 76.38 83 ARG A CA 1
ATOM 644 C C . ARG A 1 83 ? -12.182 3.507 -0.592 1.00 76.38 83 ARG A C 1
ATOM 646 O O . ARG A 1 83 ? -11.563 2.452 -0.459 1.00 76.38 83 ARG A O 1
ATOM 653 N N . ARG A 1 84 ? -13.500 3.581 -0.364 1.00 79.06 84 ARG A N 1
ATOM 654 C CA . ARG A 1 84 ? -14.312 2.411 0.035 1.00 79.06 84 ARG A CA 1
ATOM 655 C C . ARG A 1 84 ? -14.303 1.311 -1.030 1.00 79.06 84 ARG A C 1
ATOM 657 O O . ARG A 1 84 ? -14.141 0.137 -0.698 1.00 79.06 84 ARG A O 1
ATOM 664 N N . ARG A 1 85 ? -14.451 1.667 -2.314 1.00 79.44 85 ARG A N 1
ATOM 665 C CA . ARG A 1 85 ? -14.380 0.700 -3.429 1.00 79.44 85 ARG A CA 1
ATOM 666 C C . ARG A 1 85 ? -13.004 0.040 -3.520 1.00 79.44 85 ARG A C 1
ATOM 668 O O . ARG A 1 85 ? -12.939 -1.178 -3.645 1.00 79.44 85 ARG A O 1
ATOM 675 N N . PHE A 1 86 ? -11.932 0.814 -3.371 1.00 79.94 86 PHE A N 1
ATOM 676 C CA . PHE A 1 86 ? -10.562 0.304 -3.374 1.00 79.94 86 PHE A CA 1
ATOM 677 C C . PHE A 1 86 ? -10.299 -0.676 -2.223 1.00 79.94 86 PHE A C 1
ATOM 679 O O . PHE A 1 86 ? -9.801 -1.774 -2.453 1.00 79.94 86 PHE A O 1
ATOM 686 N N . HIS A 1 87 ? -10.705 -0.333 -0.996 1.00 81.75 87 HIS A N 1
ATOM 687 C CA . HIS A 1 87 ? -10.577 -1.230 0.159 1.00 81.75 87 HIS A CA 1
ATOM 688 C C . HIS A 1 87 ? -11.375 -2.534 -0.020 1.00 81.75 87 HIS A C 1
ATOM 690 O O . HIS A 1 87 ? -10.918 -3.602 0.381 1.00 81.75 87 HIS A O 1
ATOM 696 N N . ARG A 1 88 ? -12.549 -2.474 -0.656 1.00 83.19 88 ARG A N 1
ATOM 697 C CA . ARG A 1 88 ? -13.350 -3.664 -0.978 1.00 83.19 88 ARG A CA 1
ATOM 698 C C . ARG A 1 88 ? -12.704 -4.535 -2.058 1.00 83.19 88 ARG A C 1
ATOM 700 O O . ARG A 1 88 ? -12.730 -5.755 -1.927 1.00 83.19 88 ARG A O 1
ATOM 707 N N . LEU A 1 89 ? -12.092 -3.927 -3.075 1.00 82.38 89 LEU A N 1
ATOM 708 C CA . LEU A 1 89 ? -11.286 -4.624 -4.085 1.00 82.38 89 LEU A CA 1
ATOM 709 C C . LEU A 1 89 ? -10.087 -5.334 -3.447 1.00 82.38 89 LEU A C 1
ATOM 711 O O . LEU A 1 89 ? -9.891 -6.523 -3.665 1.00 82.38 89 LEU A O 1
ATOM 715 N N . LEU A 1 90 ? -9.347 -4.642 -2.578 1.00 82.06 90 LEU A N 1
ATOM 716 C CA . LEU A 1 90 ? -8.233 -5.210 -1.809 1.00 82.06 90 LEU A CA 1
ATOM 717 C C . LEU A 1 90 ? -8.633 -6.458 -1.010 1.00 82.06 90 LEU A C 1
ATOM 719 O O . LEU A 1 90 ? -7.867 -7.416 -0.946 1.00 82.06 90 LEU A O 1
ATOM 723 N N . LEU A 1 91 ? -9.836 -6.464 -0.431 1.00 81.38 91 LEU A N 1
ATOM 724 C CA . LEU A 1 91 ? -10.372 -7.596 0.331 1.00 81.38 91 LEU A CA 1
ATOM 725 C C . LEU A 1 91 ? -10.793 -8.798 -0.531 1.00 81.38 91 LEU A C 1
ATOM 727 O O . LEU A 1 91 ? -10.976 -9.879 0.037 1.00 81.38 91 LEU A O 1
ATOM 731 N N . HIS A 1 92 ? -10.957 -8.617 -1.847 1.00 82.81 92 HIS A N 1
ATOM 732 C CA . HIS A 1 92 ? -11.251 -9.687 -2.810 1.00 82.81 92 HIS A CA 1
ATOM 733 C C . HIS A 1 92 ? -9.989 -10.331 -3.393 1.00 82.81 92 HIS A C 1
ATOM 735 O O . HIS A 1 92 ? -10.062 -11.444 -3.907 1.00 82.81 92 HIS A O 1
ATOM 741 N N . LEU A 1 93 ? -8.826 -9.676 -3.308 1.00 85.69 93 LEU A N 1
ATOM 742 C CA . LEU A 1 93 ? -7.580 -10.294 -3.754 1.00 85.69 93 LEU A CA 1
ATOM 743 C C . LEU A 1 93 ? -7.196 -11.444 -2.801 1.00 85.69 93 LEU A C 1
ATOM 745 O O . LEU A 1 93 ? -7.125 -11.225 -1.591 1.00 85.69 93 LEU A O 1
ATOM 749 N N . PRO A 1 94 ? -6.881 -12.650 -3.307 1.00 75.44 94 PRO A N 1
ATOM 750 C CA . PRO A 1 94 ? -6.713 -13.845 -2.473 1.00 75.44 94 PRO A CA 1
ATOM 751 C C . PRO A 1 94 ? -5.506 -13.773 -1.528 1.00 75.44 94 PRO A C 1
ATOM 753 O O . PRO A 1 94 ? -5.564 -14.292 -0.413 1.00 75.44 94 PRO A O 1
ATOM 756 N N . LEU A 1 95 ? -4.423 -13.106 -1.942 1.00 83.88 95 LEU A N 1
ATOM 757 C CA . LEU A 1 95 ? -3.234 -12.915 -1.107 1.00 83.88 95 LEU A CA 1
ATOM 758 C C . LEU A 1 95 ? -3.384 -11.675 -0.214 1.00 83.88 95 LEU A C 1
ATOM 760 O O . LEU A 1 95 ? -3.330 -11.758 1.012 1.00 83.88 95 LEU A O 1
ATOM 764 N N . VAL A 1 96 ? -3.637 -10.519 -0.833 1.00 84.12 96 VAL A N 1
ATOM 765 C CA . VAL A 1 96 ? -3.675 -9.223 -0.139 1.00 84.12 96 VAL A CA 1
ATOM 766 C C . VAL A 1 96 ? -4.854 -9.140 0.828 1.00 84.12 96 VAL A C 1
ATOM 768 O O . VAL A 1 96 ? -4.703 -8.638 1.938 1.00 84.12 96 VAL A O 1
ATOM 771 N N . GLY A 1 97 ? -6.007 -9.703 0.465 1.00 85.19 97 GLY A N 1
ATOM 772 C CA . GLY A 1 97 ? -7.193 -9.732 1.311 1.00 85.19 97 GLY A CA 1
ATOM 773 C C . GLY A 1 97 ? -6.972 -10.499 2.613 1.00 85.19 97 GLY A C 1
ATOM 774 O O . GLY A 1 97 ? -7.420 -10.034 3.660 1.00 85.19 97 GLY A O 1
ATOM 775 N N . LYS A 1 98 ? -6.228 -11.616 2.591 1.00 86.00 98 LYS A N 1
ATOM 776 C CA . LYS A 1 98 ? -5.873 -12.363 3.812 1.00 86.00 98 LYS A CA 1
ATOM 777 C C . LYS A 1 98 ? -4.988 -11.533 4.740 1.00 86.00 98 LYS A C 1
ATOM 779 O O . LYS A 1 98 ? -5.289 -11.440 5.928 1.00 86.00 98 LYS A O 1
ATOM 784 N N . LEU A 1 99 ? -3.961 -10.873 4.199 1.00 87.38 99 LEU A N 1
ATOM 785 C CA . LEU A 1 99 ? -3.100 -9.976 4.978 1.00 87.38 99 LEU A CA 1
ATOM 786 C C . LEU A 1 99 ? -3.890 -8.803 5.572 1.00 87.38 99 LEU A C 1
ATOM 788 O O . LEU A 1 99 ? -3.785 -8.532 6.765 1.00 87.38 99 LEU A O 1
ATOM 792 N N . VAL A 1 100 ? -4.708 -8.125 4.763 1.00 88.62 100 VAL A N 1
ATOM 793 C CA . VAL A 1 100 ? -5.499 -6.969 5.211 1.00 88.62 100 VAL A CA 1
ATOM 794 C C . VAL A 1 100 ? -6.478 -7.373 6.312 1.00 88.62 100 VAL A C 1
ATOM 796 O O . VAL A 1 100 ? -6.576 -6.659 7.312 1.00 88.62 100 VAL A O 1
ATOM 799 N N . ARG A 1 101 ? -7.167 -8.513 6.170 1.00 88.62 101 ARG A N 1
ATOM 800 C CA . ARG A 1 101 ? -8.057 -9.039 7.215 1.00 88.62 101 ARG A CA 1
ATOM 801 C C . ARG A 1 101 ? -7.275 -9.368 8.482 1.00 88.62 101 ARG A C 1
ATOM 803 O O . ARG A 1 101 ? -7.623 -8.848 9.532 1.00 88.62 101 ARG A O 1
ATOM 810 N N . GLY A 1 102 ? -6.182 -10.124 8.374 1.00 89.69 102 GLY A N 1
ATOM 811 C CA . GLY A 1 102 ? -5.346 -10.497 9.518 1.00 89.69 102 GLY A CA 1
ATOM 812 C C . GLY A 1 102 ? -4.837 -9.289 10.308 1.00 89.69 102 GLY A C 1
ATOM 813 O O . GLY A 1 102 ? -5.013 -9.230 11.522 1.00 89.69 102 GLY A O 1
ATOM 814 N N . PHE A 1 103 ? -4.293 -8.274 9.630 1.00 91.06 103 PHE A N 1
ATOM 815 C CA . PHE A 1 103 ? -3.809 -7.055 10.288 1.00 91.06 103 PHE A CA 1
ATOM 816 C C . PHE A 1 103 ? -4.919 -6.259 10.981 1.00 91.06 103 PHE A C 1
ATOM 818 O O . PHE A 1 103 ? -4.718 -5.763 12.091 1.00 91.06 103 PHE A O 1
ATOM 825 N N . ASN A 1 104 ? -6.078 -6.104 10.335 1.00 91.94 104 ASN A N 1
ATOM 826 C CA . ASN A 1 104 ? -7.188 -5.347 10.913 1.00 91.94 104 ASN A CA 1
ATOM 827 C C . ASN A 1 104 ? -7.845 -6.105 12.071 1.00 91.94 104 ASN A C 1
ATOM 829 O O . ASN A 1 104 ? -8.103 -5.498 13.105 1.00 91.94 104 ASN A O 1
ATOM 833 N N . THR A 1 105 ? -8.033 -7.420 11.947 1.00 91.62 105 THR A N 1
ATOM 834 C CA . THR A 1 105 ? -8.535 -8.275 13.030 1.00 91.62 105 THR A CA 1
ATOM 835 C C . THR A 1 105 ? -7.578 -8.285 14.219 1.00 91.62 105 THR A C 1
ATOM 837 O O . THR A 1 105 ? -8.032 -8.170 15.353 1.00 91.62 105 THR A O 1
ATOM 840 N N . ALA A 1 106 ? -6.262 -8.344 13.994 1.00 92.69 106 ALA A N 1
ATOM 841 C CA . ALA A 1 106 ? -5.278 -8.277 15.073 1.00 92.69 106 ALA A CA 1
ATOM 842 C C . ALA A 1 106 ? -5.329 -6.934 15.821 1.00 92.69 106 ALA A C 1
ATOM 844 O O . ALA A 1 106 ? -5.308 -6.921 17.050 1.00 92.69 106 ALA A O 1
ATOM 845 N N . ARG A 1 107 ? -5.441 -5.802 15.104 1.00 91.44 107 ARG A N 1
ATOM 846 C CA . ARG A 1 107 ? -5.617 -4.481 15.739 1.00 91.44 107 ARG A CA 1
ATOM 847 C C . ARG A 1 107 ? -6.910 -4.399 16.536 1.00 91.44 107 ARG A C 1
ATOM 849 O O . ARG A 1 107 ? -6.861 -4.008 17.695 1.00 91.44 107 ARG A O 1
ATOM 856 N N . PHE A 1 108 ? -8.025 -4.791 15.922 1.00 93.62 108 PHE A N 1
ATOM 857 C CA . PHE A 1 108 ? -9.334 -4.812 16.568 1.00 93.62 108 PHE A CA 1
ATOM 858 C C . PHE A 1 108 ? -9.292 -5.631 17.860 1.00 93.62 108 PHE A C 1
ATOM 860 O O . PHE A 1 108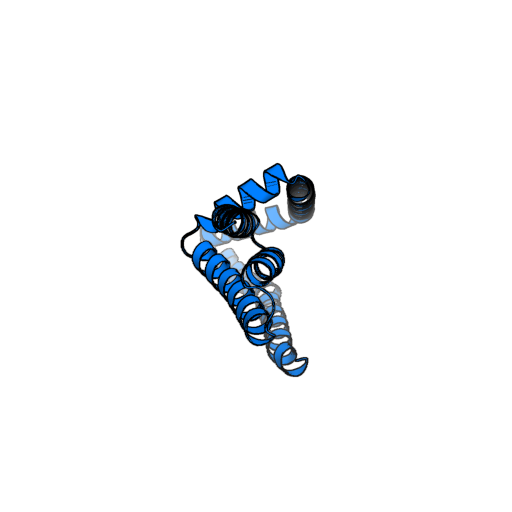 ? -9.585 -5.111 18.928 1.00 93.62 108 PHE A O 1
ATOM 867 N N . THR A 1 109 ? -8.847 -6.887 17.772 1.00 93.56 109 THR A N 1
ATOM 868 C CA . THR A 1 109 ? -8.838 -7.826 18.903 1.00 93.56 109 THR A CA 1
ATOM 869 C C . THR A 1 109 ? -7.927 -7.338 20.021 1.00 93.56 109 THR A C 1
ATOM 871 O O . THR A 1 109 ? -8.282 -7.434 21.190 1.00 93.56 109 THR A O 1
ATOM 874 N N . ARG A 1 110 ? -6.766 -6.764 19.680 1.00 93.81 110 ARG A N 1
ATOM 875 C CA . ARG A 1 110 ? -5.845 -6.196 20.667 1.00 93.81 110 ARG A CA 1
ATOM 876 C C . ARG A 1 110 ? -6.484 -5.040 21.434 1.00 93.81 110 ARG A C 1
ATOM 878 O O . ARG A 1 110 ? -6.431 -5.039 22.659 1.00 93.81 110 ARG A O 1
ATOM 885 N N . THR A 1 111 ? -7.080 -4.076 20.736 1.00 93.38 111 THR A N 1
ATOM 886 C CA . THR A 1 111 ? -7.747 -2.938 21.386 1.00 93.38 111 THR A CA 1
ATOM 887 C C . THR A 1 111 ? -8.961 -3.393 22.191 1.00 93.38 111 THR A C 1
ATOM 889 O O . THR A 1 111 ? -9.116 -2.978 23.336 1.00 93.38 111 THR A O 1
ATOM 892 N N . PHE A 1 112 ? -9.753 -4.319 21.650 1.00 92.81 112 PHE A N 1
ATOM 893 C CA . PHE A 1 112 ? -10.923 -4.869 22.326 1.00 92.81 112 PHE A CA 1
ATOM 894 C C . PHE A 1 112 ? -10.546 -5.610 23.606 1.00 92.81 112 PHE A C 1
ATOM 896 O O . PHE A 1 112 ? -11.149 -5.376 24.647 1.00 92.81 112 PHE A O 1
ATOM 903 N N . SER A 1 113 ? -9.498 -6.436 23.562 1.00 92.75 113 SER A N 1
ATOM 904 C CA . SER A 1 113 ? -8.990 -7.148 24.735 1.00 92.75 113 SER A CA 1
ATOM 905 C C . SER A 1 113 ? -8.516 -6.191 25.827 1.00 92.75 113 SER A C 1
ATOM 907 O O . SER A 1 113 ? -8.780 -6.447 26.997 1.00 92.75 113 SER A O 1
ATOM 909 N N . ILE A 1 114 ? -7.843 -5.094 25.463 1.00 93.69 114 ILE A N 1
ATOM 910 C CA . ILE A 1 114 ? -7.397 -4.083 26.430 1.00 93.69 114 ILE A CA 1
ATOM 911 C C . ILE A 1 114 ? -8.614 -3.423 27.085 1.00 93.69 114 ILE A C 1
ATOM 913 O O . ILE A 1 114 ? -8.733 -3.451 28.306 1.00 93.69 114 ILE A O 1
ATOM 917 N N . LEU A 1 115 ? -9.554 -2.902 26.295 1.00 92.75 115 LEU A N 1
ATOM 918 C CA . LEU A 1 115 ? -10.724 -2.186 26.819 1.00 92.75 115 LEU A CA 1
ATOM 919 C C . LEU A 1 115 ? -11.642 -3.093 27.643 1.00 92.75 115 LEU A C 1
ATOM 921 O O . LEU A 1 115 ? -12.069 -2.713 28.731 1.00 92.75 115 LEU A O 1
ATOM 925 N N . SER A 1 116 ? -11.877 -4.316 27.167 1.00 91.31 116 SER A N 1
ATOM 926 C CA . SER A 1 116 ? -12.664 -5.314 27.889 1.00 91.31 116 SER A CA 1
ATOM 927 C C . SER A 1 116 ? -12.002 -5.724 29.208 1.00 91.31 116 SER A C 1
ATOM 929 O O . SER A 1 116 ? -12.713 -6.020 30.162 1.00 91.31 116 SER A O 1
ATOM 931 N N . SER A 1 117 ? -10.664 -5.727 29.292 1.00 91.38 117 SER A N 1
ATOM 932 C CA . SER A 1 117 ? -9.945 -5.984 30.550 1.00 91.38 117 SER A CA 1
ATOM 933 C C . SER A 1 117 ? -9.973 -4.799 31.521 1.00 91.38 117 SER A C 1
ATOM 935 O O . SER A 1 117 ? -9.858 -4.990 32.726 1.00 91.38 117 SER A O 1
ATOM 937 N N . SER A 1 118 ? -10.163 -3.576 31.017 1.00 92.25 118 SER A N 1
ATOM 938 C CA . SER A 1 118 ? -10.240 -2.345 31.816 1.00 92.25 118 SER A CA 1
ATOM 939 C C . SER A 1 118 ? -11.656 -2.030 32.318 1.00 92.25 118 SER A C 1
ATOM 941 O O . SER A 1 118 ? -11.936 -0.881 32.648 1.00 92.25 118 SER A O 1
ATOM 943 N N . ALA A 1 119 ? -12.550 -3.026 32.357 1.00 87.88 119 ALA A N 1
ATOM 944 C CA . ALA A 1 119 ? -13.947 -2.893 32.785 1.00 87.88 119 ALA A CA 1
ATOM 945 C C . ALA A 1 119 ? -14.759 -1.822 32.020 1.00 87.88 119 ALA A C 1
ATOM 947 O O . ALA A 1 119 ? -15.772 -1.330 32.516 1.00 87.88 119 ALA A O 1
ATOM 948 N N . VAL A 1 120 ? -14.340 -1.475 30.797 1.00 89.62 120 VAL A N 1
ATOM 949 C CA . VAL A 1 120 ? -15.129 -0.622 29.898 1.00 89.62 120 VAL A CA 1
ATOM 950 C C . VAL A 1 120 ? -16.375 -1.405 29.468 1.00 89.62 120 VAL A C 1
ATOM 952 O O . VAL A 1 120 ? -16.241 -2.589 29.135 1.00 89.62 120 VAL A O 1
ATOM 955 N N . PRO A 1 121 ? -17.575 -0.788 29.439 1.00 91.50 121 PRO A N 1
ATOM 956 C CA . PRO A 1 121 ? -18.776 -1.445 28.939 1.00 91.50 121 PRO A CA 1
ATOM 957 C C . PRO A 1 121 ? -18.517 -2.093 27.578 1.00 91.50 121 PRO A C 1
ATOM 959 O O . PRO A 1 121 ? -17.949 -1.468 26.683 1.00 91.50 121 PRO A O 1
ATOM 962 N N . VAL A 1 122 ? -18.926 -3.353 27.409 1.00 87.62 122 VAL A N 1
ATOM 963 C CA . VAL A 1 122 ? -18.592 -4.158 26.218 1.00 87.62 122 VAL A CA 1
ATOM 964 C C . VAL A 1 122 ? -19.023 -3.465 24.921 1.00 87.62 122 VAL A C 1
ATOM 966 O O . VAL A 1 122 ? -18.311 -3.534 23.919 1.00 87.62 122 VAL A O 1
ATOM 969 N N . LEU A 1 123 ? -20.148 -2.745 24.953 1.00 89.38 123 LEU A N 1
ATOM 970 C CA . LEU A 1 123 ? -20.651 -1.969 23.820 1.00 89.38 123 LEU A CA 1
ATOM 971 C C . LEU A 1 123 ? -19.709 -0.811 23.441 1.00 89.38 123 LEU A C 1
ATOM 973 O O . LEU A 1 123 ? -19.407 -0.614 22.263 1.00 89.38 123 LEU A O 1
ATOM 977 N N . ASP A 1 124 ? -19.187 -0.087 24.431 1.00 88.44 124 ASP A N 1
ATOM 978 C CA . ASP A 1 124 ? -18.226 0.998 24.215 1.00 88.44 124 ASP A CA 1
ATOM 979 C C . ASP A 1 124 ? -16.868 0.446 23.775 1.00 88.44 124 ASP A C 1
ATOM 981 O O . ASP A 1 124 ? -16.263 0.950 22.826 1.00 88.44 124 ASP A O 1
ATOM 985 N N . ALA A 1 125 ? -16.422 -0.658 24.383 1.00 90.38 125 ALA A N 1
ATOM 986 C CA . ALA A 1 125 ? -15.215 -1.367 23.975 1.00 90.38 125 ALA A CA 1
ATOM 987 C C . ALA A 1 125 ? -15.296 -1.822 22.508 1.00 90.38 125 ALA A C 1
ATOM 989 O O . ALA A 1 125 ? -14.320 -1.686 21.766 1.00 90.38 125 ALA A O 1
ATOM 990 N N . LEU A 1 126 ? -16.458 -2.310 22.063 1.00 90.12 126 LEU A N 1
ATOM 991 C CA . LEU A 1 126 ? -16.703 -2.726 20.683 1.00 90.12 126 LEU A CA 1
ATOM 992 C C . LEU A 1 126 ? -16.633 -1.542 19.704 1.00 90.12 126 LEU A C 1
ATOM 994 O O . LEU A 1 126 ? -15.959 -1.648 18.676 1.00 90.12 126 LEU A O 1
ATOM 998 N N . ARG A 1 127 ? -17.251 -0.399 20.037 1.00 90.12 127 ARG A N 1
ATOM 999 C CA . ARG A 1 127 ? -17.213 0.819 19.204 1.00 90.12 127 ARG A CA 1
ATOM 1000 C C . ARG A 1 127 ? -15.800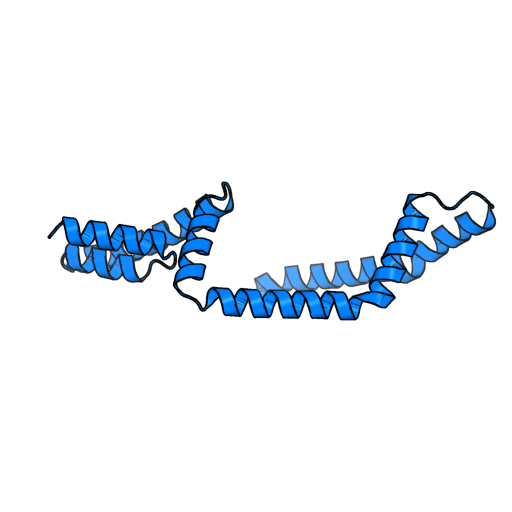 1.384 19.078 1.00 90.12 127 ARG A C 1
ATOM 1002 O O . ARG A 1 127 ? -15.315 1.556 17.960 1.00 90.12 127 ARG A O 1
ATOM 1009 N N . ILE A 1 128 ? -15.106 1.585 20.200 1.00 89.94 128 ILE A N 1
ATOM 1010 C CA . ILE A 1 128 ? -13.742 2.142 20.222 1.00 89.94 128 ILE A CA 1
ATOM 1011 C C . ILE A 1 128 ? -12.769 1.216 19.470 1.00 89.94 128 ILE A C 1
ATOM 1013 O O . ILE A 1 128 ? -11.913 1.669 18.707 1.00 89.94 128 ILE A O 1
ATOM 1017 N N . SER A 1 129 ? -12.929 -0.101 19.617 1.00 91.00 129 SER A N 1
ATOM 1018 C CA . SER A 1 129 ? -12.114 -1.081 18.886 1.00 91.00 129 SER A CA 1
ATOM 1019 C C . SER A 1 129 ? -12.421 -1.108 17.389 1.00 91.00 129 SER A C 1
ATOM 1021 O O . SER A 1 129 ? -11.531 -1.376 16.584 1.00 91.00 129 SER A O 1
ATOM 1023 N N . GLY A 1 130 ? -13.658 -0.808 16.989 1.00 88.94 130 GLY A N 1
ATOM 1024 C CA . GLY A 1 130 ? -14.027 -0.608 15.590 1.00 88.94 130 GLY A CA 1
ATOM 1025 C C . GLY A 1 130 ? -13.343 0.614 14.976 1.00 88.94 130 GLY A C 1
ATOM 1026 O O . GLY A 1 130 ? -12.860 0.546 13.848 1.00 88.94 130 GLY A O 1
ATOM 1027 N N . GLU A 1 131 ? -13.216 1.716 15.714 1.00 89.38 131 GLU A N 1
ATOM 1028 C CA . GLU A 1 131 ? -12.620 2.958 15.200 1.00 89.38 131 GLU A CA 1
ATOM 1029 C C . GLU A 1 131 ? -11.132 2.836 14.845 1.00 89.38 131 GLU A C 1
ATOM 1031 O O . GLU A 1 131 ? -10.670 3.480 13.898 1.00 89.38 131 GLU A O 1
ATOM 1036 N N . VAL A 1 132 ? -10.387 1.954 15.523 1.00 90.31 132 VAL A N 1
ATOM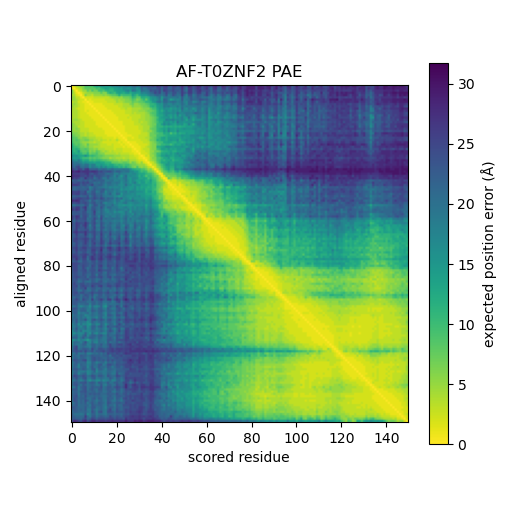 1037 C CA . VAL A 1 132 ? -8.972 1.684 15.204 1.00 90.31 132 VAL A CA 1
ATOM 1038 C C . VAL A 1 132 ? -8.778 0.804 13.958 1.00 90.31 132 VAL A C 1
ATOM 1040 O O . VAL A 1 132 ? -7.645 0.620 13.490 1.00 90.31 132 VAL A O 1
ATOM 1043 N N . VAL A 1 133 ? -9.861 0.262 13.386 1.00 90.38 133 VAL A N 1
ATOM 1044 C CA . VAL A 1 133 ? -9.829 -0.533 12.154 1.00 90.38 133 VAL A CA 1
ATOM 1045 C C . VAL A 1 133 ? -9.619 0.382 10.949 1.00 90.38 133 VAL A C 1
ATOM 1047 O O . VAL A 1 133 ? -10.454 1.202 10.574 1.00 90.38 133 VAL A O 1
ATOM 1050 N N . THR A 1 134 ? -8.481 0.201 10.283 1.00 86.38 134 THR A N 1
ATOM 1051 C CA . THR A 1 134 ? -8.085 1.013 9.120 1.00 86.38 134 THR A CA 1
ATOM 1052 C C . THR A 1 134 ? -8.883 0.693 7.855 1.00 86.38 134 THR A C 1
ATOM 1054 O O . THR A 1 134 ? -9.019 1.534 6.960 1.00 86.38 134 THR A O 1
ATOM 1057 N N . SER A 1 135 ? -9.395 -0.535 7.749 1.00 86.88 135 SER A N 1
ATOM 1058 C CA . SER A 1 135 ? -10.182 -0.982 6.606 1.00 86.88 135 SER A CA 1
ATOM 1059 C C . SER A 1 135 ? -11.630 -0.511 6.733 1.00 86.88 135 SER A C 1
ATOM 1061 O O . SER A 1 135 ? -12.377 -1.059 7.535 1.00 86.88 135 SER A O 1
ATOM 1063 N N . LEU A 1 136 ? -12.037 0.469 5.913 1.00 86.50 136 LEU A N 1
ATOM 1064 C CA . LEU A 1 136 ? -13.394 1.038 5.953 1.00 86.50 136 LEU A CA 1
ATOM 1065 C C . LEU A 1 136 ? -14.512 -0.025 5.913 1.00 86.50 136 LEU A C 1
ATOM 1067 O O . LEU A 1 136 ? -15.374 0.038 6.777 1.00 86.50 136 LEU A O 1
ATOM 1071 N N . PRO A 1 137 ? -14.489 -1.043 5.023 1.00 87.19 137 PRO A N 1
ATOM 1072 C CA . PRO A 1 137 ? -15.533 -2.070 5.012 1.00 87.19 137 PRO A CA 1
ATOM 1073 C C . PRO A 1 137 ? -15.584 -2.909 6.295 1.00 87.19 137 PRO A C 1
ATOM 1075 O O . PRO A 1 137 ? -16.657 -3.319 6.714 1.00 87.19 137 PRO A O 1
ATOM 1078 N N . MET A 1 138 ? -14.430 -3.178 6.918 1.00 87.81 138 MET A N 1
ATOM 1079 C CA . MET A 1 138 ? -14.381 -3.941 8.170 1.00 87.81 138 MET A CA 1
ATOM 1080 C C . MET A 1 138 ? -14.824 -3.082 9.355 1.00 87.81 138 MET A C 1
ATOM 1082 O O . MET A 1 138 ? -15.517 -3.581 10.230 1.00 87.81 138 MET A O 1
ATOM 1086 N N . ARG A 1 139 ? -14.463 -1.793 9.367 1.00 90.31 139 ARG A N 1
ATOM 1087 C CA . ARG A 1 139 ? -14.941 -0.835 10.367 1.00 90.31 139 ARG A CA 1
ATOM 1088 C C . ARG A 1 139 ? -16.457 -0.686 10.307 1.00 90.31 139 ARG A C 1
ATOM 1090 O O . ARG A 1 139 ? -17.104 -0.787 11.340 1.00 90.31 139 ARG A O 1
ATOM 1097 N N . ASP A 1 140 ? -16.999 -0.478 9.108 1.00 89.12 140 ASP A N 1
ATOM 1098 C CA . ASP A 1 140 ? -18.440 -0.334 8.891 1.00 89.12 140 ASP A CA 1
ATOM 1099 C C . ASP A 1 140 ? -19.183 -1.593 9.392 1.00 89.12 140 ASP A C 1
ATOM 1101 O O . ASP A 1 140 ? -20.166 -1.467 10.112 1.00 89.12 140 ASP A O 1
ATOM 1105 N N . ALA A 1 141 ? -18.653 -2.798 9.130 1.00 87.75 141 ALA A N 1
ATOM 1106 C CA . ALA A 1 141 ? -19.226 -4.053 9.631 1.00 87.75 141 ALA A CA 1
ATOM 1107 C C . ALA A 1 141 ? -19.178 -4.197 11.167 1.00 87.75 141 ALA A C 1
ATOM 1109 O O . ALA A 1 141 ? -20.110 -4.731 11.762 1.00 87.75 141 ALA A O 1
ATOM 1110 N N . VAL A 1 142 ? -18.104 -3.735 11.821 1.00 88.12 142 VAL A N 1
ATOM 1111 C CA . VAL A 1 142 ? -17.988 -3.764 13.292 1.00 88.12 142 VAL A CA 1
ATOM 1112 C C . VAL A 1 142 ? -18.960 -2.780 13.943 1.00 88.12 142 VAL A C 1
ATOM 1114 O O . VAL A 1 142 ? -19.586 -3.118 14.943 1.00 88.12 142 VAL A O 1
ATOM 1117 N N . LEU A 1 143 ? -19.106 -1.580 13.376 1.00 8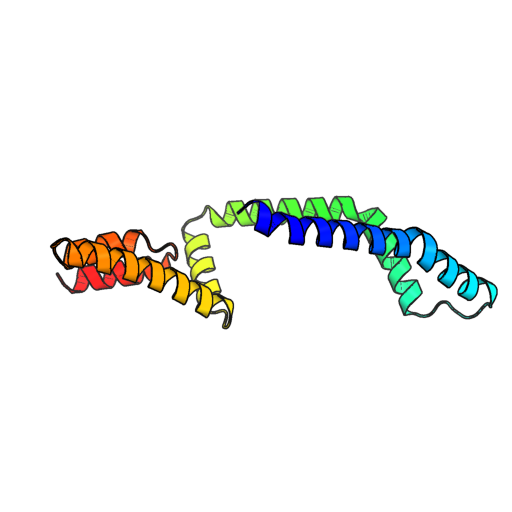8.00 143 LEU A N 1
ATOM 1118 C CA . LEU A 1 143 ? -20.046 -0.577 13.880 1.00 88.00 143 LEU A CA 1
ATOM 1119 C C . LEU A 1 143 ? -21.499 -1.027 13.693 1.00 88.00 143 LEU A C 1
ATOM 1121 O O . LEU A 1 143 ? -22.280 -0.926 14.630 1.00 88.00 143 LEU A O 1
ATOM 1125 N N . GLU A 1 144 ? -21.835 -1.615 12.542 1.00 90.25 144 GLU A N 1
ATOM 1126 C CA . GLU A 1 144 ? -23.165 -2.193 12.315 1.00 90.25 144 GLU A CA 1
ATOM 1127 C C . GLU A 1 144 ? 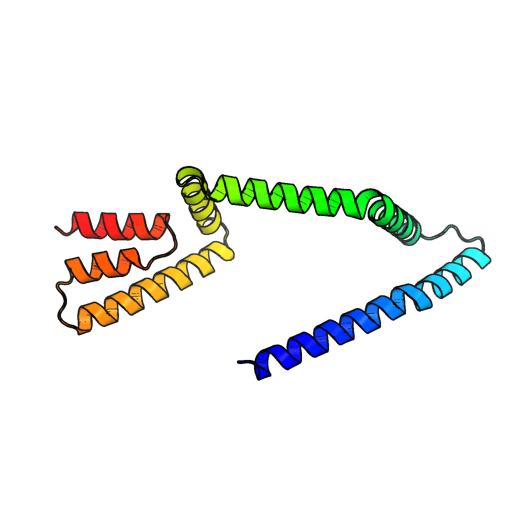-23.471 -3.327 13.308 1.00 90.25 144 GLU A C 1
ATOM 1129 O O . GLU A 1 144 ? -24.582 -3.424 13.824 1.00 90.25 144 GLU A O 1
ATOM 1134 N N . ALA A 1 145 ? -22.484 -4.175 13.616 1.00 87.19 145 ALA A N 1
ATOM 1135 C CA . ALA A 1 145 ? -22.640 -5.207 14.635 1.00 87.19 145 ALA A CA 1
ATOM 1136 C C . ALA A 1 145 ? -22.859 -4.609 16.034 1.00 87.19 145 ALA A C 1
ATOM 1138 O O . ALA A 1 145 ? -23.674 -5.135 16.785 1.00 87.19 145 ALA A O 1
ATOM 1139 N N . ALA A 1 146 ? -22.176 -3.511 16.375 1.00 86.06 146 ALA A N 1
ATOM 1140 C CA . ALA A 1 146 ? -22.375 -2.818 17.646 1.00 86.06 146 ALA A CA 1
ATOM 1141 C C . ALA A 1 146 ? -23.783 -2.217 17.764 1.00 86.06 146 ALA A C 1
ATOM 1143 O O . ALA A 1 146 ? -24.417 -2.361 18.806 1.00 86.06 146 ALA A O 1
ATOM 1144 N N . ASP A 1 147 ? -24.298 -1.612 16.692 1.00 88.12 147 ASP A N 1
ATOM 1145 C CA . ASP A 1 147 ? -25.640 -1.020 16.678 1.00 88.12 147 ASP A CA 1
ATOM 1146 C C . ASP A 1 147 ? -26.751 -2.071 16.841 1.00 88.12 147 ASP A C 1
ATOM 1148 O O . ASP A 1 147 ? -27.775 -1.784 17.452 1.00 88.12 147 ASP A O 1
ATOM 1152 N N . ARG A 1 148 ? -26.550 -3.301 16.345 1.00 87.00 148 ARG A N 1
ATOM 1153 C CA . ARG A 1 148 ? -27.516 -4.411 16.484 1.00 87.00 148 ARG A CA 1
ATOM 1154 C C . ARG A 1 148 ? -27.602 -5.011 17.889 1.00 87.00 148 ARG A C 1
ATOM 1156 O O . ARG A 1 148 ? -28.552 -5.733 18.166 1.00 87.00 148 ARG A O 1
ATOM 1163 N N . VAL A 1 149 ? -26.587 -4.804 18.727 1.00 83.31 149 VAL A N 1
ATOM 1164 C CA . VAL A 1 149 ? -26.518 -5.362 20.092 1.00 83.31 149 VAL A CA 1
ATOM 1165 C C . VAL A 1 149 ? -27.180 -4.430 21.119 1.00 83.31 149 VAL A C 1
ATOM 1167 O O . VAL A 1 149 ? -27.391 -4.829 22.262 1.00 83.31 149 VAL A O 1
ATOM 1170 N N . ARG A 1 150 ? -27.512 -3.200 20.714 1.00 68.19 150 ARG A N 1
ATOM 1171 C CA . ARG A 1 150 ? -28.246 -2.217 21.513 1.00 68.19 150 ARG A CA 1
ATOM 1172 C C . ARG A 1 150 ? -29.733 -2.551 21.604 1.00 68.19 150 ARG A C 1
ATOM 1174 O O . ARG A 1 150 ? -30.292 -2.291 22.691 1.00 68.19 150 ARG A O 1
#

Sequence (150 aa):
VLAAILYPIVLTVMCFIIVSALMVWVVPKVVGVFEANKARLPLITRILIGTSGFLRAYGIWLVLAVIIAVVLWRRRLRDPGARRRFHRLLLHLPLVGKLVRGFNTARFTRTFSILSSSAVPVLDALRISGEVVTSLPMRDAVLEAADRVR

Foldseek 3Di:
DVVVVVVVVVVVVVVVVVVVCCVVPVVVVVVVVVVVVPDPDPPVVVVVVVVVVCCVVCVVVVVVVVVVVVVVVVVLCVPPVSVLVVLVVLCPPPVSVVVLCVVQVVQLVVQLVVCVVVVNPNLVSQLVSLVSRPRPVSSVVSVVVSVVVD

pLDDT: mean 80.83, std 10.1, range [53.97, 93.81]